Protein AF-A0A1W9NAW6-F1 (afdb_monomer)

Secondary structure (DSSP, 8-state):
-HHHHHHHHHHHHHS-SSSHHHHHHHHHHHHHHHHHTTS--SSSTTHHHHHHHHHHHHHHHHHHHHHHHHHHHHHHHHHHHHHHHHHHHHHHHHHHHHHHHHHHHHHHHHHHHHHHHHHHHHHHHHHHHHHHHHHHHHHHHTT--HHHHHHHH---HHHHHH-

Structure (mmCIF, N/CA/C/O backbone):
data_AF-A0A1W9NAW6-F1
#
_entry.id   AF-A0A1W9NAW6-F1
#
loop_
_atom_site.group_PDB
_atom_site.id
_atom_site.type_symbol
_atom_site.label_atom_id
_atom_site.label_alt_id
_atom_site.label_comp_id
_atom_site.label_asym_id
_atom_site.label_entity_id
_atom_site.label_seq_id
_atom_site.pdbx_PDB_ins_code
_atom_site.Cartn_x
_atom_site.Cartn_y
_atom_site.Cartn_z
_atom_site.occupancy
_atom_site.B_iso_or_equiv
_atom_site.auth_seq_id
_atom_site.auth_comp_id
_atom_site.auth_asym_id
_atom_site.auth_atom_id
_atom_site.pdbx_PDB_model_num
ATOM 1 N N . ALA A 1 1 ? 17.976 -8.111 -57.677 1.00 45.31 1 ALA A N 1
ATOM 2 C CA . ALA A 1 1 ? 17.628 -8.051 -56.239 1.00 45.31 1 ALA A CA 1
ATOM 3 C C . ALA A 1 1 ? 18.002 -9.331 -55.473 1.00 45.31 1 ALA A C 1
ATOM 5 O O . ALA A 1 1 ? 18.842 -9.248 -54.587 1.00 45.31 1 ALA A O 1
ATOM 6 N N . LEU A 1 2 ? 17.465 -10.515 -55.823 1.00 37.34 2 LEU A N 1
ATOM 7 C CA . LEU A 1 2 ? 17.713 -11.770 -55.079 1.00 37.34 2 LEU A CA 1
ATOM 8 C C . LEU A 1 2 ? 19.193 -12.215 -55.058 1.00 37.34 2 LEU A C 1
ATOM 10 O O . LEU A 1 2 ? 19.691 -12.628 -54.019 1.00 37.34 2 LEU A O 1
ATOM 14 N N . LYS A 1 3 ? 19.917 -12.053 -56.178 1.00 49.72 3 LYS A N 1
ATOM 15 C CA . LYS A 1 3 ? 21.336 -12.447 -56.302 1.00 49.72 3 LYS A CA 1
ATOM 16 C C . LYS A 1 3 ? 22.276 -11.641 -55.395 1.00 49.72 3 LYS A C 1
ATOM 18 O O . LYS A 1 3 ? 23.148 -12.221 -54.763 1.00 49.72 3 LYS A O 1
ATOM 23 N N . LEU A 1 4 ? 22.061 -10.329 -55.281 1.00 44.28 4 LEU A N 1
ATOM 24 C CA . LEU A 1 4 ? 22.868 -9.449 -54.424 1.00 44.28 4 LEU A CA 1
ATOM 25 C C . LEU A 1 4 ? 22.685 -9.782 -52.944 1.00 44.28 4 LEU A C 1
ATOM 27 O O . LEU A 1 4 ? 23.663 -9.842 -52.210 1.00 44.28 4 LEU A O 1
ATOM 31 N N . ARG A 1 5 ? 21.451 -10.083 -52.523 1.00 41.38 5 ARG A N 1
ATOM 32 C CA . ARG A 1 5 ? 21.152 -10.479 -51.143 1.00 41.38 5 ARG A CA 1
ATOM 33 C C . ARG A 1 5 ? 21.860 -11.783 -50.766 1.00 41.38 5 ARG A C 1
ATOM 35 O O . ARG A 1 5 ? 22.479 -11.839 -49.714 1.00 41.38 5 ARG A O 1
ATOM 42 N N . THR A 1 6 ? 21.836 -12.790 -51.642 1.00 47.59 6 THR A N 1
ATOM 43 C CA . THR A 1 6 ? 22.535 -14.069 -51.427 1.00 47.59 6 THR A CA 1
ATOM 44 C C . THR A 1 6 ? 24.052 -13.898 -51.362 1.00 47.59 6 THR A C 1
ATOM 46 O O . THR A 1 6 ? 24.693 -14.481 -50.492 1.00 47.59 6 THR A O 1
ATOM 49 N N . ILE A 1 7 ? 24.624 -13.060 -52.231 1.00 54.47 7 ILE A N 1
ATOM 50 C CA . ILE A 1 7 ? 26.058 -12.741 -52.211 1.00 54.47 7 ILE A CA 1
ATOM 51 C C . ILE A 1 7 ? 26.425 -12.051 -50.890 1.00 54.47 7 ILE A C 1
ATOM 53 O O . ILE A 1 7 ? 27.342 -12.492 -50.204 1.00 54.47 7 ILE A O 1
ATOM 57 N N . PHE A 1 8 ? 25.651 -11.048 -50.470 1.00 52.00 8 PHE A N 1
ATOM 58 C CA . PHE A 1 8 ? 25.895 -10.318 -49.225 1.00 52.00 8 PHE A CA 1
ATOM 59 C C . PHE A 1 8 ? 25.786 -11.220 -47.985 1.00 52.00 8 PHE A C 1
ATOM 61 O O . PHE A 1 8 ? 26.614 -11.143 -47.081 1.00 52.00 8 PHE A O 1
ATOM 68 N N . THR A 1 9 ? 24.800 -12.123 -47.954 1.00 51.97 9 THR A N 1
ATOM 69 C CA . THR A 1 9 ? 24.624 -13.094 -46.861 1.00 51.97 9 THR A CA 1
ATOM 70 C C . THR A 1 9 ? 25.759 -14.119 -46.809 1.00 51.97 9 THR A C 1
ATOM 72 O O . THR A 1 9 ? 26.250 -14.425 -45.725 1.00 51.97 9 THR A O 1
ATOM 75 N N . ASN A 1 10 ? 26.231 -14.611 -47.958 1.00 59.41 10 ASN A N 1
ATOM 76 C CA . ASN A 1 10 ? 27.355 -15.549 -48.009 1.00 59.41 10 ASN A CA 1
ATOM 77 C C . ASN A 1 10 ? 28.671 -14.893 -47.572 1.00 59.41 10 ASN A C 1
ATOM 79 O O . ASN A 1 10 ? 29.456 -15.513 -46.859 1.00 59.41 10 ASN A O 1
ATOM 83 N N . ILE A 1 11 ? 28.879 -13.625 -47.931 1.00 57.53 11 ILE A N 1
ATOM 84 C CA . ILE A 1 11 ? 30.057 -12.853 -47.528 1.00 57.53 11 ILE A CA 1
ATOM 85 C C . ILE A 1 11 ? 30.044 -12.584 -46.016 1.00 57.53 11 ILE A C 1
ATOM 87 O O . ILE A 1 11 ? 31.038 -12.827 -45.335 1.00 57.53 11 ILE A O 1
ATOM 91 N N . LEU A 1 12 ? 28.905 -12.165 -45.459 1.00 53.75 12 LEU A N 1
ATOM 92 C CA . LEU A 1 12 ? 28.765 -11.953 -44.014 1.00 53.75 12 LEU A CA 1
ATOM 93 C C . LEU A 1 12 ? 28.951 -13.246 -43.201 1.00 53.75 12 LEU A C 1
ATOM 95 O O . LEU A 1 12 ? 29.493 -13.192 -42.098 1.00 53.75 12 LEU A O 1
ATOM 99 N N . ASN A 1 13 ? 28.547 -14.399 -43.747 1.00 58.25 13 ASN A N 1
ATOM 100 C CA . ASN A 1 13 ? 28.748 -15.707 -43.115 1.00 58.25 13 ASN A CA 1
ATOM 101 C C . ASN A 1 13 ? 30.194 -16.220 -43.221 1.00 58.25 13 ASN A C 1
ATOM 103 O O . ASN A 1 13 ? 30.667 -16.879 -42.299 1.00 58.25 13 ASN A O 1
ATOM 107 N N . TYR A 1 14 ? 30.905 -15.919 -44.312 1.00 56.59 14 TYR A N 1
ATOM 108 C CA . TYR A 1 14 ? 32.306 -16.317 -44.493 1.00 56.59 14 TYR A CA 1
ATOM 109 C C . TYR A 1 14 ? 33.258 -15.535 -43.567 1.00 56.59 14 TYR A C 1
ATOM 111 O O . TYR A 1 14 ? 34.253 -16.076 -43.085 1.00 56.59 14 TYR A O 1
ATOM 119 N N . PHE A 1 15 ? 32.935 -14.276 -43.249 1.00 56.72 15 PHE A N 1
ATOM 120 C CA . PHE A 1 15 ? 33.767 -13.405 -42.416 1.00 56.72 15 PHE A CA 1
ATOM 121 C C . PHE A 1 15 ? 33.173 -13.217 -41.008 1.00 56.72 15 PHE A C 1
ATOM 123 O O . PHE A 1 15 ? 32.647 -12.161 -40.659 1.00 56.72 15 PHE A O 1
ATOM 130 N N . GLY A 1 16 ? 33.274 -14.253 -40.169 1.00 52.16 16 GLY A N 1
ATOM 131 C CA . GLY A 1 16 ? 32.869 -14.216 -38.757 1.00 52.16 16 GLY A CA 1
ATOM 132 C C . GLY A 1 16 ? 33.473 -13.032 -37.974 1.00 52.16 16 GLY A C 1
ATOM 133 O O . GLY A 1 16 ? 34.661 -12.725 -38.069 1.00 52.16 16 GLY A O 1
ATOM 134 N N . LYS A 1 17 ? 32.626 -12.334 -37.207 1.00 54.38 17 LYS A N 1
ATOM 135 C CA . LYS A 1 17 ? 32.864 -11.010 -36.599 1.00 54.38 17 LYS A CA 1
ATOM 136 C C . LYS A 1 17 ? 34.104 -10.894 -35.689 1.00 54.38 17 LYS A C 1
ATOM 138 O O . LYS A 1 17 ? 34.068 -11.235 -34.514 1.00 54.38 17 LYS A O 1
ATOM 143 N N . LYS A 1 18 ? 35.146 -10.266 -36.226 1.00 50.34 18 LYS A N 1
ATOM 144 C CA . LYS A 1 18 ? 35.901 -9.073 -35.764 1.00 50.34 18 LYS A CA 1
ATOM 145 C C . LYS A 1 18 ? 36.928 -8.864 -36.889 1.00 50.34 18 LYS A C 1
ATOM 147 O O . LYS A 1 18 ? 37.603 -9.816 -37.273 1.00 50.34 18 LYS A O 1
ATOM 152 N N . ASN A 1 19 ? 36.950 -7.698 -37.529 1.00 55.81 19 ASN A N 1
ATOM 153 C CA . ASN A 1 19 ? 37.678 -7.428 -38.790 1.00 55.81 19 ASN A CA 1
ATOM 154 C C . ASN A 1 19 ? 36.988 -7.979 -40.059 1.00 55.81 19 ASN A C 1
ATOM 156 O O . ASN A 1 19 ? 37.642 -8.248 -41.065 1.00 55.81 19 ASN A O 1
ATOM 160 N N . ALA A 1 20 ? 35.672 -8.213 -40.017 1.00 56.09 20 ALA A N 1
ATOM 161 C CA . ALA A 1 20 ? 34.896 -8.591 -41.205 1.00 56.09 20 ALA A CA 1
ATOM 162 C C . ALA A 1 20 ? 34.734 -7.408 -42.175 1.00 56.09 20 ALA A C 1
ATOM 164 O O . ALA A 1 20 ? 34.798 -7.587 -43.385 1.00 56.09 20 ALA A O 1
ATOM 165 N N . PHE A 1 21 ? 34.594 -6.198 -41.628 1.00 56.06 21 PHE A N 1
ATOM 166 C CA . PHE A 1 21 ? 34.437 -4.965 -42.394 1.00 56.06 21 PHE A CA 1
ATOM 167 C C . PHE A 1 21 ? 35.714 -4.594 -43.158 1.00 56.06 21 PHE A C 1
ATOM 169 O O . PHE A 1 21 ? 35.653 -4.403 -44.364 1.00 56.06 21 PHE A O 1
ATOM 176 N N . ASP A 1 22 ? 36.880 -4.624 -42.505 1.00 56.50 22 ASP A N 1
ATOM 177 C CA . ASP A 1 22 ? 38.164 -4.304 -43.155 1.00 56.50 22 ASP A CA 1
ATOM 178 C C . ASP A 1 22 ? 38.509 -5.289 -44.283 1.00 56.50 22 ASP A C 1
ATOM 180 O O . ASP A 1 22 ? 39.073 -4.919 -45.312 1.00 56.50 22 ASP A O 1
ATOM 184 N N . ARG A 1 23 ? 38.130 -6.564 -44.112 1.00 58.56 23 ARG A N 1
ATOM 185 C CA . ARG A 1 23 ? 38.325 -7.613 -45.124 1.00 58.56 23 ARG A CA 1
ATOM 186 C C . ARG A 1 23 ? 37.340 -7.497 -46.282 1.00 58.56 23 ARG A C 1
ATOM 188 O O . ARG A 1 23 ? 37.739 -7.713 -47.423 1.00 58.56 23 ARG A O 1
ATOM 195 N N . LEU A 1 24 ? 36.095 -7.109 -46.001 1.00 64.25 24 LEU A N 1
ATOM 196 C CA . LEU A 1 24 ? 35.116 -6.758 -47.027 1.00 64.25 24 LEU A CA 1
ATOM 197 C C . LEU A 1 24 ? 35.601 -5.559 -47.852 1.00 64.25 24 LEU A C 1
ATOM 199 O O . LEU A 1 24 ? 35.545 -5.611 -49.075 1.00 64.25 24 LEU A O 1
ATOM 203 N N . LEU A 1 25 ? 36.126 -4.523 -47.190 1.00 60.62 25 LEU A N 1
ATOM 204 C CA . LEU A 1 25 ? 36.650 -3.318 -47.835 1.00 60.62 25 LEU A CA 1
ATOM 205 C C . LEU A 1 25 ? 37.791 -3.649 -48.800 1.00 60.62 25 LEU A C 1
ATOM 207 O O . LEU A 1 25 ? 37.780 -3.212 -49.946 1.00 60.62 25 LEU A O 1
ATOM 211 N N . LYS A 1 26 ? 38.750 -4.467 -48.346 1.00 61.09 26 LYS A N 1
ATOM 212 C CA . LYS A 1 26 ? 39.893 -4.882 -49.165 1.00 61.09 26 LYS A CA 1
ATOM 213 C C . LYS A 1 26 ? 39.458 -5.685 -50.394 1.00 61.09 26 LYS A C 1
ATOM 215 O O . LYS A 1 26 ? 39.981 -5.471 -51.480 1.00 61.09 26 LYS A O 1
ATOM 220 N N . TYR A 1 27 ? 38.478 -6.571 -50.229 1.00 62.72 27 TYR A N 1
ATOM 221 C CA . TYR A 1 27 ? 37.967 -7.401 -51.318 1.00 62.72 27 TYR A CA 1
ATOM 222 C C . TYR A 1 27 ? 37.136 -6.607 -52.338 1.00 62.72 27 TYR A C 1
ATOM 224 O O . TYR A 1 27 ? 37.238 -6.856 -53.535 1.00 62.72 27 TYR A O 1
ATOM 232 N N . LEU A 1 28 ? 36.342 -5.629 -51.884 1.00 60.81 28 LEU A N 1
ATOM 233 C CA . LEU A 1 28 ? 35.610 -4.727 -52.778 1.00 60.81 28 LEU A CA 1
ATOM 234 C C . LEU A 1 28 ? 36.572 -3.851 -53.591 1.00 60.81 28 LEU A C 1
ATOM 236 O O . LEU A 1 28 ? 36.420 -3.784 -54.806 1.00 60.81 28 LEU A O 1
ATOM 240 N N . HIS A 1 29 ? 37.614 -3.303 -52.956 1.00 59.44 29 HIS A N 1
ATOM 241 C CA . HIS A 1 29 ? 38.688 -2.582 -53.652 1.00 59.44 29 HIS A CA 1
ATOM 242 C C . HIS A 1 29 ? 39.389 -3.444 -54.714 1.00 59.44 29 HIS A C 1
ATOM 244 O O . HIS A 1 29 ? 39.648 -2.976 -55.819 1.00 59.44 29 HIS A O 1
ATOM 250 N N . GLU A 1 30 ? 39.698 -4.707 -54.400 1.00 58.72 30 GLU A N 1
ATOM 251 C CA . GLU A 1 30 ? 40.330 -5.633 -55.352 1.00 58.72 30 GLU A CA 1
ATOM 252 C C . GLU A 1 30 ? 39.404 -5.990 -56.526 1.00 58.72 30 GLU A C 1
ATOM 254 O O . GLU A 1 30 ? 39.874 -6.139 -57.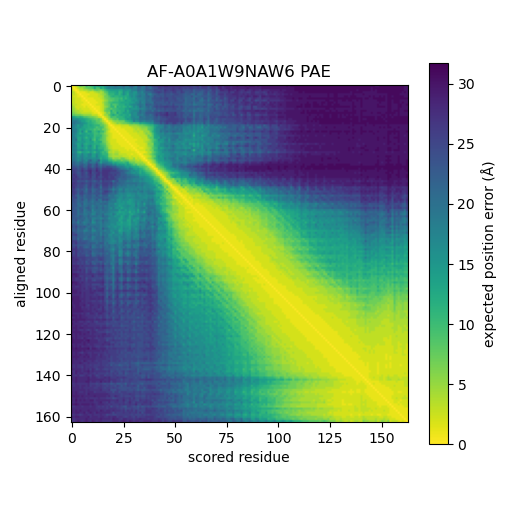654 1.00 58.72 30 GLU A O 1
ATOM 259 N N . LEU A 1 31 ? 38.095 -6.116 -56.294 1.00 59.62 31 LEU A N 1
ATOM 260 C CA . LEU A 1 31 ? 37.119 -6.367 -57.357 1.00 59.62 31 LEU A CA 1
ATOM 261 C C . LEU A 1 31 ? 36.981 -5.172 -58.302 1.00 59.62 31 LEU A C 1
ATOM 263 O O . LEU A 1 31 ? 36.979 -5.368 -59.513 1.00 59.62 31 LEU A O 1
ATOM 267 N N . GLU A 1 32 ? 36.905 -3.959 -57.761 1.00 57.31 32 GLU A N 1
ATOM 268 C CA . GLU A 1 32 ? 36.758 -2.723 -58.538 1.00 57.31 32 GLU A CA 1
ATOM 269 C C . GLU A 1 32 ? 38.018 -2.439 -59.374 1.00 57.31 32 GLU A C 1
ATOM 271 O O . GLU A 1 32 ? 37.929 -2.209 -60.580 1.00 57.31 32 GLU A O 1
ATOM 276 N N . TYR A 1 33 ? 39.202 -2.616 -58.774 1.00 55.09 33 TYR A N 1
ATOM 277 C CA . TYR A 1 33 ? 40.494 -2.502 -59.458 1.00 55.09 33 TYR A CA 1
ATOM 278 C C . TYR A 1 33 ? 40.638 -3.485 -60.631 1.00 55.09 33 TYR A C 1
ATOM 280 O O . TYR A 1 33 ? 41.133 -3.123 -61.700 1.00 55.09 33 TYR A O 1
ATOM 288 N N . ASN A 1 34 ? 40.207 -4.737 -60.451 1.00 50.66 34 ASN A N 1
ATOM 289 C CA . ASN A 1 34 ? 40.311 -5.753 -61.499 1.00 50.66 34 ASN A CA 1
ATOM 290 C C . ASN A 1 34 ? 39.284 -5.550 -62.621 1.00 50.66 34 ASN A C 1
ATOM 292 O O . ASN A 1 34 ? 39.594 -5.849 -63.770 1.00 50.66 34 ASN A O 1
ATOM 296 N N . PHE A 1 35 ? 38.101 -5.012 -62.314 1.00 49.84 35 PHE A N 1
ATOM 297 C CA . PHE A 1 35 ? 37.063 -4.731 -63.310 1.00 49.84 35 PHE A CA 1
ATOM 298 C C . PHE A 1 35 ? 37.448 -3.568 -64.240 1.00 49.84 35 PHE A C 1
ATOM 300 O O . PHE A 1 35 ? 37.098 -3.576 -65.414 1.00 49.84 35 PHE A O 1
ATOM 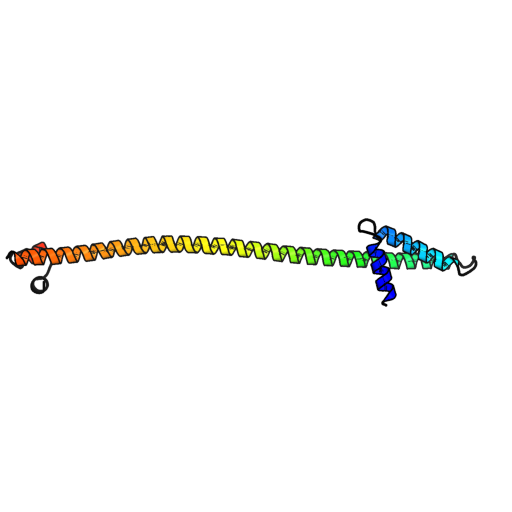307 N N . MET A 1 36 ? 38.207 -2.587 -63.738 1.00 47.34 36 MET A N 1
ATOM 308 C CA . MET A 1 36 ? 38.626 -1.406 -64.508 1.00 47.34 36 MET A CA 1
ATOM 309 C C . MET A 1 36 ? 39.878 -1.619 -65.366 1.00 47.34 36 MET A C 1
ATOM 311 O O . MET A 1 36 ? 40.136 -0.855 -66.290 1.00 47.34 36 MET A O 1
ATOM 315 N N . LYS A 1 37 ? 40.663 -2.667 -65.098 1.00 51.81 37 LYS A N 1
ATOM 316 C CA . LYS A 1 37 ? 41.895 -2.956 -65.847 1.00 51.81 37 LYS A CA 1
ATOM 317 C C . LYS A 1 37 ? 41.643 -3.608 -67.213 1.00 51.81 37 LYS A C 1
ATOM 319 O O . LYS A 1 37 ? 42.562 -3.673 -68.027 1.00 51.81 37 LYS A O 1
ATOM 324 N N . GLU A 1 38 ? 40.429 -4.104 -67.455 1.00 53.38 38 GLU A N 1
ATOM 325 C CA . GLU A 1 38 ? 40.049 -4.723 -68.730 1.00 53.38 38 GLU A CA 1
ATOM 326 C C . GLU A 1 38 ? 39.680 -3.699 -69.818 1.00 53.38 38 GLU A C 1
ATOM 328 O O . GLU A 1 38 ? 39.707 -4.064 -70.992 1.00 53.38 38 GLU A O 1
ATOM 333 N N . ASP A 1 39 ? 39.450 -2.422 -69.478 1.00 51.47 39 ASP A N 1
ATOM 334 C CA . ASP A 1 39 ? 39.078 -1.381 -70.445 1.00 51.47 39 ASP A CA 1
ATOM 335 C C . ASP A 1 39 ? 40.020 -0.156 -70.413 1.00 51.47 39 ASP A C 1
ATOM 337 O O . ASP A 1 39 ? 40.012 0.671 -69.506 1.00 51.47 39 ASP A O 1
ATOM 341 N N . SER A 1 40 ? 40.751 0.008 -71.520 1.00 46.28 40 SER A N 1
ATOM 342 C CA . SER A 1 40 ? 41.322 1.256 -72.059 1.00 46.28 40 SER A CA 1
ATOM 343 C C . SER A 1 40 ? 42.755 1.692 -71.691 1.00 46.28 40 SER A C 1
ATOM 345 O O . SER A 1 40 ? 43.239 1.663 -70.563 1.00 46.28 40 SER A O 1
ATOM 347 N N . ALA A 1 41 ? 43.449 2.093 -72.759 1.00 50.75 41 ALA A N 1
ATOM 348 C CA . ALA A 1 41 ? 44.847 2.470 -72.841 1.00 50.75 41 ALA A CA 1
ATOM 349 C C . ALA A 1 41 ? 45.121 3.854 -72.230 1.00 50.75 41 ALA A C 1
ATOM 351 O O . ALA A 1 41 ? 44.394 4.818 -72.461 1.00 50.75 41 ALA A O 1
ATOM 352 N N . GLY A 1 42 ? 46.221 3.947 -71.483 1.00 54.34 42 GLY A N 1
ATOM 353 C CA . GLY A 1 42 ? 46.633 5.151 -70.775 1.00 54.34 42 GLY A CA 1
ATOM 354 C C . GLY A 1 42 ? 47.107 6.281 -71.685 1.00 54.34 42 GLY A C 1
ATOM 355 O O . GLY A 1 42 ? 48.056 6.106 -72.440 1.00 54.34 42 GLY A O 1
ATOM 356 N N . TYR A 1 43 ? 46.469 7.446 -71.553 1.00 46.12 43 TYR A N 1
ATOM 357 C CA . TYR A 1 43 ? 47.143 8.737 -71.326 1.00 46.12 43 TYR A CA 1
ATOM 358 C C . TYR A 1 43 ? 46.148 9.874 -70.994 1.00 46.12 43 TYR A C 1
ATOM 360 O O . TYR A 1 43 ? 46.556 10.882 -70.432 1.00 46.12 43 TYR A O 1
ATOM 368 N N . GLU A 1 44 ? 44.838 9.708 -71.236 1.00 41.53 44 GLU A N 1
ATOM 369 C CA . GLU A 1 44 ? 43.783 10.563 -70.634 1.00 41.53 44 GLU A CA 1
ATOM 370 C C . GLU A 1 44 ? 43.404 10.126 -69.202 1.00 41.53 44 GLU A C 1
ATOM 372 O O . GLU A 1 44 ? 42.699 10.827 -68.483 1.00 41.53 44 GLU A O 1
ATOM 377 N N . SER A 1 45 ? 43.939 8.987 -68.760 1.00 45.69 45 SER A N 1
ATOM 378 C CA . SER A 1 45 ? 43.547 8.212 -67.580 1.00 45.69 45 SER A CA 1
ATOM 379 C C . SER A 1 45 ? 44.046 8.740 -66.228 1.00 45.69 45 SER A C 1
ATOM 381 O O . SER A 1 45 ? 43.937 8.024 -65.243 1.00 45.69 45 SER A O 1
ATOM 383 N N . PHE A 1 46 ? 44.647 9.933 -66.162 1.00 38.47 46 PHE A N 1
ATOM 384 C CA . PHE A 1 46 ? 45.221 10.469 -64.914 1.00 38.47 46 PHE A CA 1
ATOM 385 C C . PHE A 1 46 ? 44.304 11.490 -64.216 1.00 38.47 46 PHE A C 1
ATOM 387 O O . PHE A 1 46 ? 44.233 11.516 -62.994 1.00 38.47 46 PHE A O 1
ATOM 394 N N . GLN A 1 47 ? 43.561 12.314 -64.969 1.00 38.38 47 GLN A N 1
ATOM 395 C CA . GLN A 1 47 ? 42.614 13.281 -64.380 1.00 38.38 47 GLN A CA 1
ATOM 396 C C . GLN A 1 47 ? 41.225 12.687 -64.115 1.00 38.38 47 GLN A C 1
ATOM 398 O O . GLN A 1 47 ? 40.513 13.150 -63.223 1.00 38.38 47 GLN A O 1
ATOM 403 N N . THR A 1 48 ? 40.819 11.681 -64.890 1.00 44.09 48 THR A N 1
ATOM 404 C CA . THR A 1 48 ? 39.605 10.893 -64.641 1.00 44.09 48 THR A CA 1
ATOM 405 C C . THR A 1 48 ? 39.783 9.969 -63.438 1.00 44.09 48 THR A C 1
ATOM 407 O O . THR A 1 48 ? 38.870 9.902 -62.623 1.00 44.09 48 THR A O 1
ATOM 410 N N . SER A 1 49 ? 40.973 9.384 -63.232 1.00 51.03 49 SER A N 1
ATOM 411 C CA . SER A 1 49 ? 41.232 8.505 -62.082 1.00 51.03 49 SER A CA 1
ATOM 412 C C . SER A 1 49 ? 41.205 9.235 -60.736 1.00 51.03 49 SER A C 1
ATOM 414 O O . SER A 1 49 ? 40.664 8.696 -59.782 1.00 51.03 49 SER A O 1
ATOM 416 N N . GLU A 1 50 ? 41.727 10.467 -60.636 1.00 54.19 50 GLU A N 1
ATOM 417 C CA . GLU A 1 50 ? 41.669 11.243 -59.379 1.00 54.19 50 GLU A CA 1
ATOM 418 C C . GLU A 1 50 ? 40.226 11.567 -58.968 1.00 54.19 50 GLU A C 1
ATOM 420 O O . GLU A 1 50 ? 39.855 11.418 -57.805 1.00 54.19 50 GLU A O 1
ATOM 425 N N . LYS A 1 51 ? 39.381 11.967 -59.927 1.00 55.19 51 LYS A N 1
ATOM 426 C CA . LYS A 1 51 ? 37.967 12.272 -59.657 1.00 55.19 51 LYS A CA 1
ATOM 427 C C . LYS A 1 51 ? 37.155 11.016 -59.340 1.00 55.19 51 LYS A C 1
ATOM 429 O O . LYS A 1 51 ? 36.234 11.077 -58.528 1.00 55.19 51 LYS A O 1
ATOM 434 N N . GLU A 1 52 ? 37.473 9.893 -59.976 1.00 53.59 52 GLU A N 1
ATOM 435 C CA . GLU A 1 52 ? 36.847 8.595 -59.702 1.00 53.59 52 GLU A CA 1
ATOM 436 C C . GLU A 1 52 ? 37.264 8.039 -58.329 1.00 53.59 52 GLU A C 1
ATOM 438 O O . GLU A 1 52 ? 36.409 7.544 -57.589 1.00 53.59 52 GLU A O 1
ATOM 443 N N . ASP A 1 53 ? 38.527 8.218 -57.929 1.00 58.81 53 ASP A N 1
ATOM 444 C CA . ASP A 1 53 ? 39.019 7.881 -56.588 1.00 58.81 53 ASP A CA 1
ATOM 445 C C . ASP A 1 53 ? 38.359 8.752 -55.506 1.00 58.81 53 ASP A C 1
ATOM 44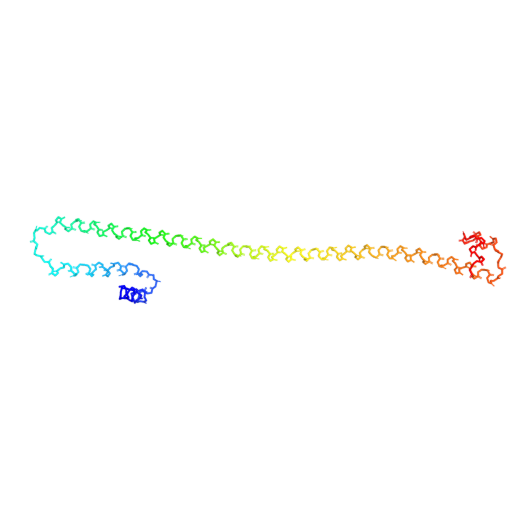7 O O . ASP A 1 53 ? 37.911 8.233 -54.480 1.00 58.81 53 ASP A O 1
ATOM 451 N N . GLU A 1 54 ? 38.220 10.063 -55.731 1.00 60.66 54 GLU A N 1
ATOM 452 C CA . GLU A 1 54 ? 37.521 10.968 -54.805 1.00 60.66 54 GLU A CA 1
ATOM 453 C C . GLU A 1 54 ? 36.038 10.602 -54.645 1.00 60.66 54 GLU A C 1
ATOM 455 O O . GLU A 1 54 ? 35.520 10.561 -53.524 1.00 60.66 54 GLU A O 1
ATOM 460 N N . MET A 1 55 ? 35.349 10.285 -55.746 1.00 55.59 55 MET A N 1
ATOM 461 C CA . MET A 1 55 ? 33.947 9.856 -55.719 1.00 55.59 55 MET A CA 1
ATOM 462 C C . MET A 1 55 ? 33.764 8.515 -54.998 1.00 55.59 55 MET A C 1
ATOM 464 O O . MET A 1 55 ? 32.801 8.346 -54.243 1.00 55.59 55 MET A O 1
ATOM 468 N N . SER A 1 56 ? 34.706 7.587 -55.168 1.00 63.78 56 SER A N 1
ATOM 469 C CA . SER A 1 56 ? 34.715 6.295 -54.473 1.00 63.78 56 SER A CA 1
ATOM 470 C C . SER A 1 56 ? 34.954 6.472 -52.972 1.00 63.78 56 SER A C 1
ATOM 472 O O . SER A 1 56 ? 34.231 5.904 -52.148 1.00 63.78 56 SER A O 1
ATOM 474 N N . GLN A 1 57 ? 35.893 7.342 -52.587 1.00 63.78 57 GLN A N 1
ATOM 475 C CA . GLN A 1 57 ? 36.118 7.689 -51.182 1.00 63.78 57 GLN A CA 1
ATOM 476 C C . GLN A 1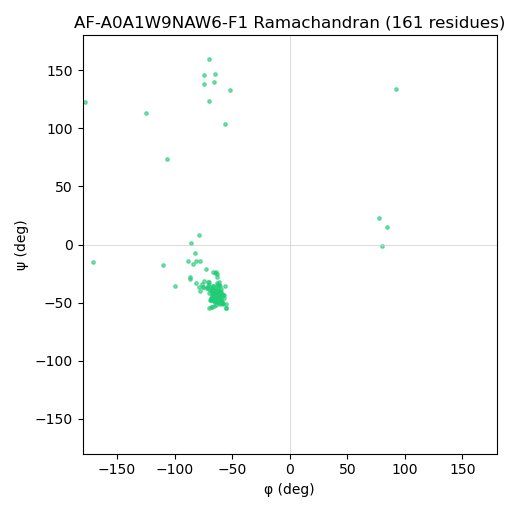 57 ? 34.907 8.381 -50.549 1.00 63.78 57 GLN A C 1
ATOM 478 O O . GLN A 1 57 ? 34.563 8.084 -49.401 1.00 63.78 57 GLN A O 1
ATOM 483 N N . LEU A 1 58 ? 34.224 9.262 -51.285 1.00 67.44 58 LEU A N 1
ATOM 484 C CA . LEU A 1 58 ? 33.016 9.932 -50.807 1.00 67.44 58 LEU A CA 1
ATOM 485 C C . LEU A 1 58 ? 31.880 8.930 -50.559 1.00 67.44 58 LEU A C 1
ATOM 487 O O . LEU A 1 58 ? 31.210 9.003 -49.527 1.00 67.44 58 LEU A O 1
ATOM 491 N N . PHE A 1 59 ? 31.700 7.962 -51.460 1.00 72.44 59 PHE A N 1
ATOM 492 C CA . PHE A 1 59 ? 30.707 6.900 -51.307 1.00 72.44 59 PHE A CA 1
ATOM 493 C C . PHE A 1 59 ? 31.007 5.993 -50.103 1.00 72.44 59 PHE A C 1
ATOM 495 O O . PHE A 1 59 ? 30.116 5.708 -49.300 1.00 72.44 59 PHE A O 1
ATOM 502 N N . ILE A 1 60 ? 32.271 5.600 -49.916 1.00 67.38 60 ILE A N 1
ATOM 503 C CA . ILE A 1 60 ? 32.707 4.808 -48.754 1.00 67.38 60 ILE A CA 1
ATOM 504 C C . ILE A 1 60 ? 32.494 5.593 -47.453 1.00 67.38 60 ILE A C 1
ATOM 506 O O . ILE A 1 60 ? 31.991 5.041 -46.472 1.00 67.38 60 ILE A O 1
ATOM 510 N N . SER A 1 61 ? 32.831 6.884 -47.443 1.00 72.75 61 SER A N 1
ATOM 511 C CA . SER A 1 61 ? 32.631 7.763 -46.289 1.00 72.75 61 SER A CA 1
ATOM 512 C C . SER A 1 61 ? 31.150 7.872 -45.911 1.00 72.75 61 SER A C 1
ATOM 514 O O . SER A 1 61 ? 30.799 7.661 -44.748 1.00 72.75 61 SER A O 1
ATOM 516 N N . ASP A 1 62 ? 30.260 8.099 -46.883 1.00 76.94 62 ASP A N 1
ATOM 517 C CA . ASP A 1 62 ? 28.808 8.147 -46.661 1.00 76.94 62 ASP A CA 1
ATOM 518 C C . ASP A 1 62 ? 28.266 6.816 -46.116 1.00 76.94 62 ASP A C 1
ATOM 520 O O . ASP A 1 62 ? 27.500 6.796 -45.146 1.00 76.94 62 ASP A O 1
ATOM 524 N N . MET A 1 63 ? 28.720 5.687 -46.668 1.00 76.00 63 MET A N 1
ATOM 525 C CA . MET A 1 63 ? 28.351 4.367 -46.163 1.00 76.00 63 MET A CA 1
ATOM 526 C C . MET A 1 63 ? 28.802 4.150 -44.716 1.00 76.00 63 MET A C 1
ATOM 528 O O . MET A 1 63 ? 28.014 3.654 -43.905 1.00 76.00 63 MET A O 1
ATOM 532 N N . ILE A 1 64 ? 30.031 4.534 -44.359 1.00 77.12 64 ILE A N 1
ATOM 533 C CA . ILE A 1 64 ? 30.538 4.434 -42.982 1.00 77.12 64 ILE A CA 1
ATOM 534 C C . ILE A 1 64 ? 29.693 5.299 -42.047 1.00 77.12 64 ILE A C 1
ATOM 536 O O . ILE A 1 64 ? 29.232 4.804 -41.018 1.00 77.12 64 ILE A O 1
ATOM 540 N N . GLN A 1 65 ? 29.430 6.554 -42.415 1.00 74.94 65 GLN A N 1
ATOM 541 C CA . GLN A 1 65 ? 28.629 7.466 -41.597 1.00 74.94 65 GLN A CA 1
ATOM 542 C C . GLN A 1 65 ? 27.217 6.922 -41.361 1.00 74.94 65 GLN A C 1
ATOM 544 O O . GLN A 1 65 ? 26.767 6.871 -40.215 1.00 74.94 65 GLN A O 1
ATOM 549 N N . LYS A 1 66 ? 26.542 6.432 -42.408 1.00 77.38 66 LYS A N 1
ATOM 550 C CA . LYS A 1 66 ? 25.209 5.818 -42.291 1.00 77.38 66 LYS A CA 1
ATOM 551 C C . LYS A 1 66 ? 25.223 4.576 -41.408 1.00 77.38 66 LYS A C 1
ATOM 553 O O . LYS A 1 66 ? 24.378 4.449 -40.527 1.00 77.38 66 LYS A O 1
ATOM 558 N N . SER A 1 67 ? 26.209 3.701 -41.590 1.00 72.62 67 SER A N 1
ATOM 559 C CA . SER A 1 67 ? 26.351 2.474 -40.797 1.00 72.62 67 SER A CA 1
ATOM 560 C C . SER A 1 67 ? 26.588 2.781 -39.316 1.00 72.62 67 SER A C 1
ATOM 562 O O . SER A 1 67 ? 26.006 2.148 -38.437 1.00 72.62 67 SER A O 1
ATOM 564 N N . MET A 1 68 ? 27.432 3.775 -39.027 1.00 80.56 68 MET A N 1
ATOM 565 C CA . MET A 1 68 ? 27.715 4.222 -37.663 1.00 80.56 68 MET A CA 1
ATOM 566 C C . MET A 1 68 ? 26.502 4.896 -37.023 1.00 80.56 68 MET A C 1
ATOM 568 O O . MET A 1 68 ? 26.236 4.665 -35.843 1.00 80.56 68 MET A O 1
ATOM 572 N N . ALA A 1 69 ? 25.765 5.708 -37.785 1.00 83.19 69 ALA A N 1
ATOM 573 C CA . ALA A 1 69 ? 24.537 6.343 -37.323 1.00 83.19 69 ALA A CA 1
ATOM 574 C C . ALA A 1 69 ? 23.475 5.293 -36.966 1.00 83.19 69 ALA A C 1
ATOM 576 O O . ALA A 1 69 ? 22.966 5.312 -35.848 1.00 83.19 69 ALA A O 1
ATOM 577 N N . GLN A 1 70 ? 23.235 4.324 -37.854 1.00 82.12 70 GLN A N 1
ATOM 578 C CA . GLN A 1 70 ? 22.301 3.220 -37.617 1.00 82.12 70 GLN A CA 1
ATOM 579 C C . GLN A 1 70 ? 22.715 2.369 -36.416 1.00 82.12 70 GLN A C 1
ATOM 581 O O . GLN A 1 70 ? 21.912 2.139 -35.518 1.00 82.12 70 GLN A O 1
ATOM 586 N N . GLY A 1 71 ? 23.986 1.963 -36.335 1.00 88.62 71 GLY A N 1
ATOM 587 C CA . GLY A 1 71 ? 24.475 1.176 -35.201 1.00 88.62 71 GLY A CA 1
ATOM 588 C C . GLY A 1 71 ? 24.365 1.919 -33.865 1.00 88.62 71 GLY A C 1
ATOM 589 O O . GLY A 1 71 ? 24.076 1.307 -32.836 1.00 88.62 71 GLY A O 1
ATOM 590 N N . ARG A 1 72 ? 24.559 3.245 -33.866 1.00 90.81 72 ARG A N 1
ATOM 591 C CA . ARG A 1 72 ? 24.359 4.085 -32.679 1.00 90.81 72 ARG A CA 1
ATOM 592 C C . ARG A 1 72 ? 22.882 4.161 -32.299 1.00 90.81 72 ARG A C 1
ATOM 594 O O . ARG A 1 72 ? 22.566 4.001 -31.124 1.00 90.81 72 ARG A O 1
ATOM 601 N N . GLU A 1 73 ? 22.006 4.411 -33.264 1.00 88.00 73 GLU A N 1
ATOM 602 C CA . GLU A 1 73 ? 20.564 4.513 -33.043 1.00 88.00 73 GLU A CA 1
ATOM 603 C C . GLU A 1 73 ? 19.986 3.197 -32.508 1.00 88.00 73 GLU A C 1
ATOM 605 O O . GLU A 1 73 ? 19.348 3.191 -31.456 1.00 88.00 73 GLU A O 1
ATOM 610 N N . GLU A 1 74 ? 20.304 2.071 -33.150 1.00 89.31 74 GLU A N 1
ATOM 611 C CA . GLU A 1 74 ? 19.900 0.737 -32.700 1.00 89.31 74 GLU A CA 1
ATOM 612 C C . GLU A 1 74 ? 20.445 0.421 -31.302 1.00 89.31 74 GLU A C 1
ATOM 614 O O . GLU A 1 74 ? 19.717 -0.090 -30.449 1.00 89.31 74 GLU A O 1
ATOM 619 N N . GLY A 1 75 ? 21.713 0.752 -31.039 1.00 92.94 75 GLY A N 1
ATOM 620 C CA . GLY A 1 75 ? 22.336 0.538 -29.735 1.00 92.94 75 GLY A CA 1
ATOM 621 C C . GLY A 1 75 ? 21.665 1.338 -28.616 1.00 92.94 75 GLY A C 1
ATOM 622 O O . GLY A 1 75 ? 21.416 0.795 -27.538 1.00 92.94 75 GLY A O 1
ATOM 623 N N . ILE A 1 76 ? 21.331 2.607 -28.874 1.00 93.88 76 ILE A N 1
ATOM 624 C CA . ILE A 1 76 ? 20.607 3.464 -27.924 1.00 93.88 76 ILE A CA 1
ATOM 625 C C . ILE A 1 76 ? 19.199 2.918 -27.690 1.00 93.88 76 ILE A C 1
ATOM 627 O O . ILE A 1 76 ? 18.797 2.767 -26.537 1.00 93.88 76 ILE A O 1
ATOM 631 N N . MET A 1 77 ? 18.473 2.584 -28.758 1.00 92.44 77 MET A N 1
ATOM 632 C CA . MET A 1 77 ? 17.103 2.082 -28.670 1.00 92.44 77 MET A CA 1
ATOM 633 C C . MET A 1 77 ? 17.038 0.784 -27.859 1.00 92.44 77 MET A C 1
ATOM 635 O O . MET A 1 77 ? 16.287 0.703 -26.890 1.00 92.44 77 MET A O 1
ATOM 639 N N . GLN A 1 78 ? 17.894 -0.193 -28.173 1.00 93.25 78 GLN A N 1
ATOM 640 C CA . GLN A 1 78 ? 17.948 -1.464 -27.447 1.00 93.25 78 GLN A CA 1
ATOM 641 C C . GLN A 1 78 ? 18.392 -1.288 -25.992 1.00 93.25 78 GLN A C 1
ATOM 643 O O . GLN A 1 78 ? 17.882 -1.970 -25.100 1.00 93.25 78 GLN A O 1
ATOM 648 N N . GLY A 1 79 ? 19.361 -0.403 -25.740 1.00 96.44 79 GLY A N 1
ATOM 649 C CA . GLY A 1 79 ? 19.824 -0.100 -24.389 1.00 96.44 79 GLY A CA 1
ATOM 650 C C . GLY A 1 79 ? 18.725 0.535 -23.540 1.00 96.44 79 GLY A C 1
ATOM 651 O O . GLY A 1 79 ? 18.510 0.121 -22.400 1.00 96.44 79 GLY A O 1
ATOM 652 N N . MET A 1 80 ? 17.995 1.493 -24.112 1.00 95.19 80 MET A N 1
ATOM 653 C CA . MET A 1 80 ? 16.893 2.187 -23.451 1.00 95.19 80 MET A CA 1
ATOM 654 C C . MET A 1 80 ? 15.711 1.252 -23.197 1.00 95.19 80 MET A C 1
ATOM 656 O O . MET A 1 80 ? 15.225 1.192 -22.072 1.00 95.19 80 MET A O 1
ATOM 660 N N . GLU A 1 81 ? 15.292 0.475 -24.196 1.00 94.19 81 GLU A N 1
ATOM 661 C CA . GLU A 1 81 ? 14.196 -0.488 -24.063 1.00 94.19 81 GLU A CA 1
ATOM 662 C C . GLU A 1 81 ? 14.490 -1.520 -22.966 1.00 94.19 81 GLU A C 1
ATOM 664 O O . GLU A 1 81 ? 13.688 -1.698 -22.048 1.00 94.19 81 GLU A O 1
ATOM 669 N N . LYS A 1 82 ? 15.679 -2.141 -22.994 1.00 94.62 82 LYS A N 1
ATOM 670 C CA . LYS A 1 82 ? 16.087 -3.106 -21.960 1.00 94.62 82 LYS A CA 1
ATOM 671 C C . LYS A 1 82 ? 16.196 -2.459 -20.585 1.00 94.62 82 LYS A C 1
ATOM 673 O O . LYS A 1 82 ? 15.754 -3.054 -19.604 1.00 94.62 82 LYS A O 1
ATOM 678 N N . GLY A 1 83 ? 16.773 -1.260 -20.504 1.00 96.56 83 GLY A N 1
ATOM 679 C CA . GLY A 1 83 ? 16.930 -0.531 -19.248 1.00 96.56 83 GLY A CA 1
ATOM 680 C C . GLY A 1 83 ? 15.587 -0.178 -18.609 1.00 96.56 83 GLY A C 1
ATOM 681 O O . GLY A 1 83 ? 15.394 -0.427 -17.419 1.00 96.56 83 GLY A O 1
ATOM 682 N N . ILE A 1 84 ? 14.642 0.336 -19.402 1.00 95.06 84 ILE A N 1
ATOM 683 C CA . ILE A 1 84 ? 13.290 0.677 -18.942 1.00 95.06 84 ILE A CA 1
ATOM 684 C C . ILE A 1 84 ? 12.541 -0.582 -18.518 1.00 95.06 84 ILE A C 1
ATOM 686 O O . ILE A 1 84 ? 12.008 -0.616 -17.412 1.00 95.06 84 ILE A O 1
ATOM 690 N N . MET A 1 85 ? 12.537 -1.625 -19.351 1.00 94.25 85 MET A N 1
ATOM 691 C CA . MET A 1 85 ? 11.827 -2.871 -19.062 1.00 94.25 85 MET A CA 1
ATOM 692 C C . MET A 1 85 ? 12.319 -3.500 -17.754 1.00 94.25 85 MET A C 1
ATOM 694 O O . MET A 1 85 ? 11.523 -3.752 -16.853 1.00 94.25 85 MET A O 1
ATOM 698 N N . GLN A 1 86 ? 13.636 -3.667 -17.601 1.00 93.38 86 GLN A N 1
ATOM 699 C CA . GLN A 1 86 ? 14.220 -4.266 -16.398 1.00 93.38 86 GLN A CA 1
ATOM 700 C C . GLN A 1 86 ? 14.051 -3.386 -15.157 1.00 93.38 86 GLN A C 1
ATOM 702 O O . GLN A 1 86 ? 13.819 -3.902 -14.063 1.00 93.38 86 GLN A O 1
ATOM 707 N N . GLY A 1 87 ? 14.197 -2.067 -15.306 1.00 96.06 87 GLY A N 1
ATOM 708 C CA . GLY A 1 87 ? 14.022 -1.121 -14.208 1.00 96.06 87 GLY A CA 1
ATOM 709 C C . GLY A 1 87 ? 12.581 -1.093 -13.705 1.00 96.06 87 GLY A C 1
ATOM 710 O O . GLY A 1 87 ? 12.348 -1.160 -12.499 1.00 96.06 87 GLY A O 1
ATOM 711 N N . MET A 1 88 ? 11.618 -1.054 -14.627 1.00 94.50 88 MET A N 1
ATOM 712 C CA . MET A 1 88 ? 10.192 -1.029 -14.316 1.00 94.50 88 MET A CA 1
ATOM 713 C C . MET A 1 88 ? 9.723 -2.354 -13.714 1.00 94.50 88 MET A C 1
ATOM 715 O O . MET A 1 88 ? 9.070 -2.341 -12.676 1.00 94.50 88 MET A O 1
ATOM 719 N N . GLU A 1 89 ? 10.104 -3.490 -14.302 1.00 93.56 89 GLU A N 1
ATOM 720 C CA . GLU A 1 89 ? 9.751 -4.816 -13.785 1.00 93.56 89 GLU A CA 1
ATOM 721 C C . GLU A 1 89 ? 10.269 -5.013 -12.354 1.00 93.56 89 GLU A C 1
ATOM 723 O O . GLU A 1 89 ? 9.495 -5.337 -11.452 1.00 93.56 89 GLU A O 1
ATOM 728 N N . LYS A 1 90 ? 11.559 -4.734 -12.110 1.00 93.62 90 LYS A N 1
ATOM 729 C CA . LYS A 1 90 ? 12.144 -4.847 -10.766 1.00 93.62 90 LYS A CA 1
ATOM 730 C C . LYS A 1 90 ? 11.516 -3.865 -9.784 1.00 93.62 90 LYS A C 1
ATOM 732 O O . LYS A 1 90 ? 11.221 -4.250 -8.655 1.00 93.62 90 LYS A O 1
ATOM 737 N N . GLY A 1 91 ? 11.315 -2.614 -10.199 1.00 95.75 91 GLY A N 1
ATOM 738 C CA . GLY A 1 91 ? 10.741 -1.572 -9.351 1.00 95.75 91 GLY A CA 1
ATOM 739 C C . GLY A 1 91 ? 9.310 -1.892 -8.921 1.00 95.75 91 GLY A C 1
ATOM 740 O O . GLY A 1 91 ? 8.996 -1.808 -7.734 1.00 95.75 91 GLY A O 1
ATOM 741 N N . ILE A 1 92 ? 8.462 -2.319 -9.862 1.00 94.31 92 ILE A N 1
ATOM 742 C CA . ILE A 1 92 ? 7.070 -2.695 -9.585 1.00 94.31 92 ILE A CA 1
ATOM 743 C C . ILE A 1 92 ? 7.018 -3.940 -8.706 1.00 94.31 92 ILE A C 1
ATOM 745 O O . ILE A 1 92 ? 6.328 -3.924 -7.691 1.00 94.31 92 ILE A O 1
ATOM 749 N N . MET A 1 93 ? 7.765 -4.992 -9.051 1.00 93.75 93 MET A N 1
ATOM 750 C CA . MET A 1 93 ? 7.758 -6.246 -8.297 1.00 93.75 93 MET A CA 1
ATOM 751 C C . MET A 1 93 ? 8.181 -6.022 -6.840 1.00 93.75 93 MET A C 1
ATOM 753 O O . MET A 1 93 ? 7.450 -6.387 -5.923 1.00 93.75 93 MET A O 1
ATOM 757 N N . GLN A 1 94 ? 9.308 -5.339 -6.619 1.00 93.00 94 GLN A N 1
ATOM 758 C CA . GLN A 1 94 ? 9.810 -5.068 -5.270 1.00 93.00 94 GLN A CA 1
ATOM 759 C C . GLN A 1 94 ? 8.912 -4.107 -4.489 1.00 93.00 94 GLN A C 1
ATOM 761 O O . GLN A 1 94 ? 8.724 -4.284 -3.285 1.00 93.00 94 GLN A O 1
ATOM 766 N N . GLY A 1 95 ? 8.379 -3.074 -5.148 1.00 95.94 95 GLY A N 1
ATOM 767 C CA . GLY A 1 95 ? 7.479 -2.111 -4.518 1.00 95.94 95 GLY A CA 1
ATOM 768 C C . GLY A 1 95 ? 6.165 -2.758 -4.086 1.00 95.94 95 GLY A C 1
ATOM 769 O O . GLY A 1 95 ? 5.723 -2.558 -2.955 1.00 95.94 95 GLY A O 1
ATOM 770 N N . MET A 1 96 ? 5.575 -3.578 -4.957 1.00 94.88 96 MET A N 1
ATOM 771 C CA . MET A 1 96 ? 4.320 -4.277 -4.695 1.00 94.88 96 MET A CA 1
ATOM 772 C C . MET A 1 96 ? 4.483 -5.346 -3.614 1.00 94.88 96 MET A C 1
ATOM 774 O O . MET A 1 96 ? 3.684 -5.384 -2.682 1.00 94.88 96 MET A O 1
ATOM 778 N N . GLU A 1 97 ? 5.533 -6.168 -3.684 1.00 94.56 97 GLU A N 1
ATOM 779 C CA . GLU A 1 97 ? 5.807 -7.200 -2.679 1.00 94.56 97 GLU A CA 1
ATOM 780 C C . GLU A 1 97 ? 5.992 -6.589 -1.284 1.00 94.56 97 GLU A C 1
ATOM 782 O O . GLU A 1 97 ? 5.326 -7.000 -0.330 1.00 94.56 97 GLU A O 1
ATOM 787 N N . LYS A 1 98 ? 6.831 -5.550 -1.167 1.00 94.12 98 LYS A N 1
ATOM 788 C CA . LYS A 1 98 ? 7.045 -4.849 0.108 1.00 94.12 98 LYS A CA 1
ATOM 789 C C . LYS A 1 98 ? 5.771 -4.177 0.607 1.00 94.12 98 LYS A C 1
ATOM 791 O O . LYS A 1 98 ? 5.456 -4.296 1.788 1.00 94.12 98 LYS A O 1
ATOM 796 N N . GLY A 1 99 ? 5.040 -3.497 -0.276 1.00 96.50 99 GLY A N 1
ATOM 797 C CA . GLY A 1 99 ? 3.807 -2.797 0.079 1.00 96.50 99 GLY A CA 1
ATOM 798 C C . GLY A 1 99 ? 2.724 -3.744 0.597 1.00 96.50 99 GLY A C 1
ATOM 799 O O . GLY A 1 99 ? 2.123 -3.474 1.637 1.00 96.50 99 GLY A O 1
ATOM 800 N N . ILE A 1 100 ? 2.517 -4.880 -0.076 1.00 95.81 100 ILE A N 1
ATOM 801 C CA . ILE A 1 100 ? 1.549 -5.900 0.348 1.00 95.81 100 ILE A CA 1
ATOM 802 C C . ILE A 1 100 ? 1.972 -6.514 1.681 1.00 95.81 100 ILE A C 1
ATOM 804 O O . ILE A 1 100 ? 1.161 -6.574 2.602 1.00 95.81 100 ILE A O 1
ATOM 808 N N . MET A 1 101 ? 3.235 -6.925 1.815 1.00 95.62 101 MET A N 1
ATOM 809 C CA . MET A 1 101 ? 3.733 -7.553 3.040 1.00 95.62 101 MET A CA 1
ATOM 810 C C . MET A 1 101 ? 3.573 -6.629 4.253 1.00 95.62 101 MET A C 1
ATOM 812 O O . MET A 1 101 ? 2.986 -7.030 5.258 1.00 95.62 101 MET A O 1
ATOM 816 N N . GLN A 1 102 ? 4.015 -5.374 4.136 1.00 94.50 102 GLN A N 1
ATOM 817 C CA . GLN A 1 102 ? 3.904 -4.385 5.209 1.00 94.50 102 GLN A CA 1
ATOM 818 C C . GLN A 1 102 ? 2.445 -4.043 5.529 1.00 94.50 102 GLN A C 1
ATOM 820 O O . GLN A 1 102 ? 2.076 -3.944 6.699 1.00 94.50 102 GLN A O 1
ATOM 825 N N . GLY A 1 103 ? 1.604 -3.882 4.502 1.00 97.31 103 GLY A N 1
ATOM 826 C CA . GLY A 1 103 ? 0.182 -3.597 4.676 1.00 97.31 103 GLY A CA 1
ATOM 827 C C . GLY A 1 103 ? -0.555 -4.726 5.397 1.00 97.31 103 GLY A C 1
ATOM 828 O O . GLY A 1 103 ? -1.291 -4.470 6.349 1.00 97.31 103 GLY A O 1
ATOM 829 N N . MET A 1 104 ? -0.316 -5.978 4.996 1.00 96.25 104 MET A N 1
ATOM 830 C CA . MET A 1 104 ? -0.927 -7.154 5.623 1.00 96.25 104 MET A CA 1
ATOM 831 C C . MET A 1 104 ? -0.440 -7.360 7.057 1.00 96.25 104 MET A C 1
ATOM 833 O O . MET A 1 104 ? -1.248 -7.651 7.939 1.00 96.25 104 MET A O 1
ATOM 837 N N . GLU A 1 105 ? 0.860 -7.202 7.312 1.00 96.44 105 GLU A N 1
ATOM 838 C CA . GLU A 1 105 ? 1.417 -7.344 8.658 1.00 96.44 105 GLU A CA 1
ATOM 839 C C . GLU A 1 105 ? 0.842 -6.293 9.611 1.00 96.44 105 GLU A C 1
ATOM 841 O O . GLU A 1 105 ? 0.339 -6.648 10.681 1.00 96.44 105 GLU A O 1
ATOM 846 N N . LYS A 1 106 ? 0.843 -5.021 9.193 1.00 95.38 106 LYS A N 1
ATOM 847 C CA . LYS A 1 106 ? 0.300 -3.920 9.990 1.00 95.38 106 LYS A CA 1
ATOM 848 C C . LYS A 1 106 ? -1.197 -4.090 10.234 1.00 95.38 106 LYS A C 1
ATOM 850 O O . LYS A 1 106 ? -1.631 -3.999 11.378 1.00 95.38 106 LYS A O 1
ATOM 855 N N . GLY A 1 107 ? -1.968 -4.399 9.189 1.00 97.62 107 GLY A N 1
ATOM 856 C CA . GLY A 1 107 ? -3.411 -4.616 9.307 1.00 97.62 107 GLY A CA 1
ATOM 857 C C . GLY A 1 107 ? -3.756 -5.780 10.236 1.00 97.62 107 GLY A C 1
ATOM 858 O O . GLY A 1 107 ? -4.646 -5.661 11.074 1.00 97.62 107 GLY A O 1
ATOM 859 N N . ARG A 1 108 ? -3.010 -6.891 10.161 1.00 97.31 108 ARG A N 1
ATOM 860 C CA . ARG A 1 108 ? -3.215 -8.043 11.051 1.00 97.31 108 ARG A CA 1
ATOM 861 C C . ARG A 1 108 ? -2.859 -7.726 12.502 1.00 97.31 108 ARG A C 1
ATOM 863 O O . ARG A 1 108 ? -3.535 -8.212 13.404 1.00 97.31 108 ARG A O 1
ATOM 870 N N . MET A 1 109 ? -1.777 -6.983 12.730 1.00 96.88 10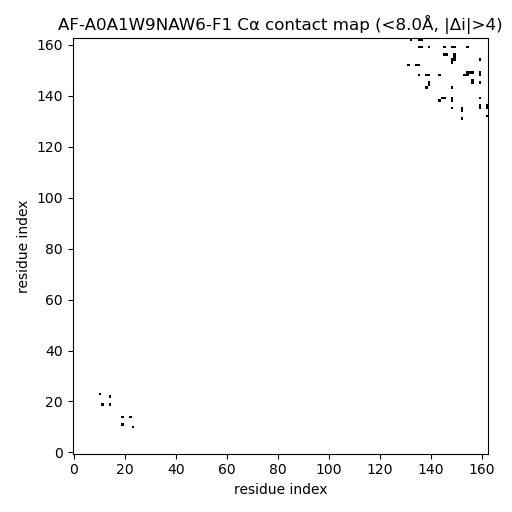9 MET A N 1
ATOM 871 C CA . MET A 1 109 ? -1.359 -6.591 14.076 1.00 96.88 109 MET A CA 1
ATOM 872 C C . MET A 1 109 ? -2.409 -5.686 14.718 1.00 96.88 109 MET A C 1
ATOM 874 O O . MET A 1 109 ? -2.900 -6.019 15.792 1.00 96.88 109 MET A O 1
ATOM 878 N N . GLN A 1 110 ? -2.806 -4.627 14.010 1.00 96.00 110 GLN A N 1
ATOM 879 C CA . GLN A 1 110 ? -3.794 -3.664 14.484 1.00 96.00 110 GLN A CA 1
ATOM 880 C C . GLN A 1 110 ? -5.148 -4.331 14.752 1.00 96.00 110 GLN A C 1
ATOM 882 O O . GLN A 1 110 ? -5.643 -4.265 15.871 1.00 96.00 110 GLN A O 1
ATOM 887 N N . GLY A 1 111 ? -5.689 -5.086 13.789 1.00 98.06 111 GLY A N 1
ATOM 888 C CA . GLY A 1 111 ? -6.986 -5.745 13.979 1.00 98.06 111 GLY A CA 1
ATOM 889 C C . GLY A 1 111 ? -6.987 -6.792 15.100 1.00 98.06 111 GLY A C 1
ATOM 890 O O . GLY A 1 111 ? -8.012 -7.026 15.734 1.00 98.06 111 GLY A O 1
ATOM 891 N N . ARG A 1 112 ? -5.841 -7.427 15.387 1.00 97.88 112 ARG A N 1
ATOM 892 C CA . ARG A 1 112 ? -5.720 -8.362 16.517 1.00 97.88 112 ARG A CA 1
ATOM 893 C C . ARG A 1 112 ? -5.649 -7.642 17.861 1.00 97.88 112 ARG A C 1
ATOM 895 O O . ARG A 1 112 ? -6.114 -8.200 18.852 1.00 97.88 112 ARG A O 1
ATOM 902 N N . GLU A 1 113 ? -4.997 -6.488 17.910 1.00 97.44 113 GLU A N 1
ATOM 903 C CA . GLU A 1 113 ? -4.894 -5.673 19.117 1.00 97.44 113 GLU A CA 1
ATOM 904 C C . GLU A 1 113 ? -6.259 -5.082 19.474 1.00 97.44 113 GLU A C 1
ATOM 906 O O . GLU A 1 113 ? -6.762 -5.384 20.554 1.00 97.44 113 GLU A O 1
ATOM 911 N N . GLU A 1 114 ? -6.898 -4.401 18.519 1.00 96.81 114 GLU A N 1
ATOM 912 C CA . GLU A 1 114 ? -8.240 -3.818 18.660 1.00 96.81 114 GLU A CA 1
ATOM 913 C C . GLU A 1 114 ? -9.262 -4.886 19.071 1.00 96.81 114 GLU A C 1
ATOM 915 O O . GLU A 1 114 ? -9.856 -4.798 20.143 1.00 96.81 114 GLU A O 1
ATOM 920 N N . GLY A 1 115 ? -9.368 -5.988 18.317 1.00 98.31 115 GLY A N 1
ATOM 921 C CA . GLY A 1 115 ? -10.336 -7.042 18.639 1.00 98.31 115 GLY A CA 1
ATOM 922 C C . GLY A 1 115 ? -10.070 -7.759 19.971 1.00 98.31 115 GLY A C 1
ATOM 923 O O 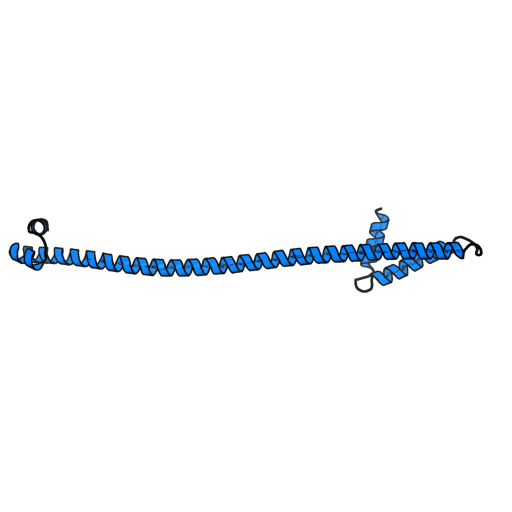. GLY A 1 115 ? -10.984 -8.322 20.573 1.00 98.31 115 GLY A O 1
ATOM 924 N N . ARG A 1 116 ? -8.823 -7.766 20.467 1.00 98.12 116 ARG A N 1
ATOM 925 C CA . ARG A 1 116 ? -8.502 -8.325 21.791 1.00 98.12 116 ARG A CA 1
ATOM 926 C C . ARG A 1 116 ? -8.870 -7.360 22.911 1.00 98.12 116 ARG A C 1
ATOM 928 O O . ARG A 1 116 ? -9.227 -7.831 23.990 1.00 98.12 116 ARG A O 1
ATOM 935 N N . GLU A 1 117 ? -8.693 -6.063 22.697 1.00 97.75 117 GLU A N 1
ATOM 936 C CA . GLU A 1 117 ? -9.057 -5.032 23.661 1.00 97.75 117 GLU A CA 1
ATOM 937 C C . GLU A 1 117 ? -10.576 -4.960 23.811 1.00 97.75 117 GLU A C 1
ATOM 939 O O . GLU A 1 117 ? -11.067 -5.208 24.914 1.00 97.75 117 GLU A O 1
ATOM 944 N N . GLU A 1 118 ? -11.296 -4.797 22.697 1.00 97.38 118 GLU A N 1
ATOM 945 C CA . GLU A 1 118 ? -12.764 -4.762 22.652 1.00 97.38 118 GLU A CA 1
ATOM 946 C C . GLU A 1 118 ? -13.365 -6.023 23.280 1.00 97.38 118 GLU A C 1
ATOM 948 O O . GLU A 1 118 ? -14.083 -5.948 24.276 1.00 97.38 118 GLU A O 1
ATOM 953 N N . GLY A 1 119 ? -12.965 -7.213 22.814 1.00 98.44 119 GLY A N 1
ATOM 954 C CA . GLY A 1 119 ? -13.507 -8.465 23.351 1.00 98.44 119 GLY A CA 1
ATOM 955 C C . GLY A 1 119 ? -13.179 -8.704 24.832 1.00 98.44 119 GLY A C 1
ATOM 956 O O . GLY A 1 119 ? -13.881 -9.445 25.523 1.00 98.44 119 GLY A O 1
ATOM 957 N N . ARG A 1 120 ? -12.109 -8.094 25.362 1.00 98.19 120 ARG A N 1
ATOM 958 C CA . ARG A 1 120 ? -11.772 -8.177 26.792 1.00 98.19 120 ARG A CA 1
ATOM 959 C C . ARG A 1 120 ? -12.589 -7.194 27.624 1.00 98.19 120 ARG A C 1
ATOM 961 O O . ARG A 1 120 ? -12.839 -7.491 28.793 1.00 98.19 120 ARG A O 1
ATOM 968 N N . GLU A 1 121 ? -12.919 -6.032 27.079 1.00 97.94 121 GLU A N 1
ATOM 969 C CA . GLU A 1 121 ? -13.785 -5.051 27.725 1.00 97.94 121 GLU A CA 1
ATOM 970 C C . GLU A 1 121 ? -15.223 -5.566 27.779 1.00 97.94 121 GLU A C 1
ATOM 972 O O . GLU A 1 121 ? -15.736 -5.762 28.883 1.00 97.94 121 GLU A O 1
ATOM 977 N N . GLU A 1 122 ? -15.787 -5.948 26.631 1.00 97.81 122 GLU A N 1
ATOM 978 C CA . GLU A 1 122 ? -17.132 -6.527 26.525 1.00 97.81 122 GLU A CA 1
ATOM 979 C C . GLU A 1 122 ? -17.278 -7.754 27.434 1.00 97.81 122 GLU A C 1
ATOM 981 O O . GLU A 1 122 ? -18.148 -7.803 28.302 1.00 97.81 122 GLU A O 1
ATOM 986 N N . GLY A 1 123 ? -16.350 -8.715 27.346 1.00 98.44 123 GLY A N 1
ATOM 987 C CA . GLY A 1 123 ? -16.414 -9.925 28.168 1.00 98.44 123 GLY A CA 1
ATOM 988 C C . GLY A 1 123 ? -16.295 -9.667 29.678 1.00 98.44 123 GLY A C 1
ATOM 989 O O . GLY A 1 123 ? -16.781 -10.461 30.487 1.00 98.44 123 GLY A O 1
ATOM 990 N N . ARG A 1 124 ? -15.653 -8.568 30.098 1.00 98.19 124 ARG A N 1
ATOM 991 C CA . ARG A 1 124 ? -15.602 -8.173 31.516 1.00 98.19 124 ARG A CA 1
ATOM 992 C C . ARG A 1 124 ? -16.892 -7.517 31.971 1.00 98.19 124 ARG A C 1
ATOM 994 O O . ARG A 1 124 ? -17.293 -7.759 33.109 1.00 98.19 124 ARG A O 1
ATOM 1001 N N . GLU A 1 125 ? -17.488 -6.680 31.134 1.00 97.56 125 GLU A N 1
ATOM 1002 C CA . GLU A 1 125 ? -18.757 -6.023 31.426 1.00 97.56 125 GLU A CA 1
ATOM 1003 C C . GLU A 1 125 ? -19.883 -7.055 31.503 1.00 97.56 125 GLU A C 1
ATOM 1005 O O . GLU A 1 125 ? -20.500 -7.195 32.560 1.00 97.56 125 GLU A O 1
ATOM 1010 N N . GLU A 1 126 ? -20.032 -7.891 30.472 1.00 97.50 126 GLU A N 1
ATOM 1011 C CA . GLU A 1 126 ? -21.011 -8.981 30.449 1.00 97.50 126 GLU A CA 1
ATOM 1012 C C . GLU A 1 126 ? -20.814 -9.941 31.628 1.00 97.50 126 GLU A C 1
ATOM 1014 O O . GLU A 1 126 ? -21.763 -10.288 32.333 1.00 97.50 126 GLU A O 1
ATOM 1019 N N . GLY A 1 127 ? -19.568 -10.349 31.899 1.00 98.12 127 GLY A N 1
ATOM 1020 C CA . GLY A 1 127 ? -19.260 -11.234 33.021 1.00 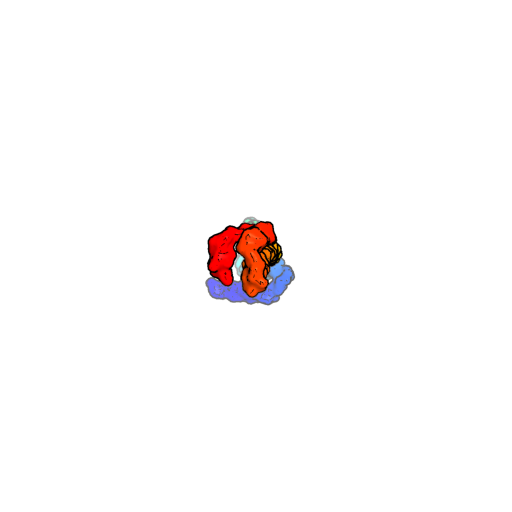98.12 127 GLY A CA 1
ATOM 1021 C C . GLY A 1 127 ? -19.596 -10.612 34.380 1.00 98.12 127 GLY A C 1
ATOM 1022 O O . GLY A 1 127 ? -20.058 -11.308 35.290 1.00 98.12 127 GLY A O 1
ATOM 1023 N N . ARG A 1 128 ? -19.400 -9.296 34.532 1.00 97.31 128 ARG A N 1
ATOM 1024 C CA . ARG A 1 128 ? -19.770 -8.560 35.746 1.00 97.31 128 ARG A CA 1
ATOM 1025 C C . ARG A 1 128 ? -21.286 -8.484 35.897 1.00 97.31 128 ARG A C 1
ATOM 1027 O O . ARG A 1 128 ? -21.780 -8.770 36.987 1.00 97.31 128 ARG A O 1
ATOM 1034 N N . GLU A 1 129 ? -22.015 -8.138 34.841 1.00 96.19 129 GLU A N 1
ATOM 1035 C CA . GLU A 1 129 ? -23.478 -8.077 34.868 1.00 96.19 129 GLU A CA 1
ATOM 1036 C C . GLU A 1 129 ? -24.093 -9.441 35.179 1.00 96.19 129 GLU A C 1
ATOM 1038 O O . GLU A 1 129 ? -24.902 -9.554 36.106 1.00 96.19 129 GLU A O 1
ATOM 1043 N N . GLN A 1 130 ? -23.659 -10.494 34.480 1.00 96.75 130 GLN A N 1
ATOM 1044 C CA . GLN A 1 130 ? -24.109 -11.864 34.728 1.00 96.75 130 GLN A CA 1
ATOM 1045 C C . GLN A 1 130 ? -23.791 -12.305 36.160 1.00 96.75 130 GLN A C 1
ATOM 1047 O O . GLN A 1 130 ? -24.635 -12.908 36.823 1.00 96.75 130 GLN A O 1
ATOM 1052 N N . GLY A 1 131 ? -22.605 -11.962 36.673 1.00 97.44 131 GLY A N 1
ATOM 1053 C CA . GLY A 1 131 ? -22.223 -12.239 38.056 1.00 97.44 131 GLY A CA 1
ATOM 1054 C C . GLY A 1 131 ? -23.129 -11.546 39.078 1.00 97.44 131 GLY A C 1
ATOM 1055 O O . GLY A 1 131 ? -23.543 -12.175 40.056 1.00 97.44 131 GLY A O 1
ATOM 1056 N N . ILE A 1 132 ? -23.483 -10.278 38.842 1.00 97.69 132 ILE A N 1
ATOM 1057 C CA . ILE A 1 132 ? -24.419 -9.513 39.682 1.00 97.69 132 ILE A CA 1
ATOM 1058 C C . ILE A 1 132 ? -25.807 -10.168 39.668 1.00 97.69 132 ILE A C 1
ATOM 1060 O O . ILE A 1 132 ? -26.363 -10.432 40.735 1.00 97.69 132 ILE A O 1
ATOM 1064 N N . HIS A 1 133 ? -26.330 -10.505 38.485 1.00 96.56 133 HIS A N 1
ATOM 1065 C CA . HIS A 1 133 ? -27.643 -11.141 38.328 1.00 96.56 133 HIS A CA 1
ATOM 1066 C C . HIS A 1 133 ? -27.686 -12.525 38.988 1.00 96.56 133 HIS A C 1
ATOM 1068 O O . HIS A 1 133 ? -28.615 -12.833 39.737 1.00 96.56 133 HIS A O 1
ATOM 1074 N N . GLN A 1 134 ? -26.656 -13.350 38.782 1.00 97.12 134 GLN A N 1
ATOM 1075 C CA . GLN A 1 134 ? -26.571 -14.678 39.389 1.00 97.12 134 GLN A CA 1
ATOM 1076 C C . GLN A 1 134 ? -26.465 -14.598 40.915 1.00 97.12 134 GLN A C 1
ATOM 1078 O O . GLN A 1 134 ? -27.101 -15.380 41.624 1.00 97.12 134 GLN A O 1
ATOM 1083 N N . THR A 1 135 ? -25.691 -13.640 41.429 1.00 96.94 135 THR A N 1
ATOM 1084 C CA . THR A 1 135 ? -25.587 -13.401 42.871 1.00 96.94 135 THR A CA 1
ATOM 1085 C C . THR A 1 135 ? -26.941 -12.985 43.435 1.00 96.94 135 THR A C 1
ATOM 1087 O O . THR A 1 135 ? -27.415 -13.608 44.380 1.00 96.94 135 THR A O 1
ATOM 1090 N N . ALA A 1 136 ? -27.609 -11.999 42.830 1.00 97.06 136 ALA A N 1
ATOM 1091 C CA . ALA A 1 136 ? -28.924 -11.532 43.265 1.00 97.06 136 ALA A CA 1
ATOM 1092 C C . ALA A 1 136 ? -29.969 -12.656 43.284 1.00 97.06 136 ALA A C 1
ATOM 1094 O O . ALA A 1 136 ? -30.698 -12.803 44.268 1.00 97.06 136 ALA A O 1
ATOM 1095 N N . LYS A 1 137 ? -29.987 -13.495 42.241 1.00 96.44 137 LYS A N 1
ATOM 1096 C CA . LYS A 1 137 ? -30.850 -14.676 42.161 1.00 96.44 137 LYS A CA 1
ATOM 1097 C C . LYS A 1 137 ? -30.592 -15.645 43.317 1.00 96.44 137 LYS A C 1
ATOM 1099 O O . LYS A 1 137 ? -31.521 -15.989 44.040 1.00 96.44 137 LYS A O 1
ATOM 1104 N N . ASN A 1 138 ? -29.331 -16.003 43.563 1.00 96.56 138 ASN 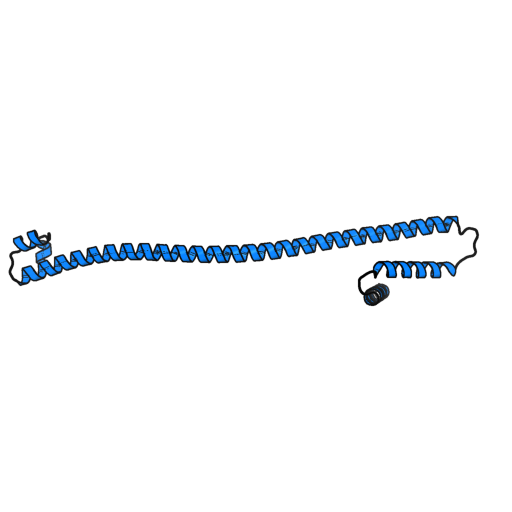A N 1
ATOM 1105 C CA . ASN A 1 138 ? -28.961 -16.902 44.661 1.00 96.56 138 ASN A CA 1
ATOM 1106 C C . ASN A 1 138 ? -29.351 -16.334 46.041 1.00 96.56 138 ASN A C 1
ATOM 1108 O O . ASN A 1 138 ? -29.823 -17.067 46.911 1.00 96.56 138 ASN A O 1
ATOM 1112 N N . LEU A 1 139 ? -29.169 -15.028 46.263 1.00 96.12 139 LEU A N 1
ATOM 1113 C CA . LEU A 1 139 ? -29.550 -14.389 47.526 1.00 96.12 139 LEU A CA 1
ATOM 1114 C C . LEU A 1 139 ? -31.072 -14.389 47.726 1.00 96.12 139 LEU A C 1
ATOM 1116 O O . LEU A 1 139 ? -31.552 -14.644 48.830 1.00 96.12 139 LEU A O 1
ATOM 1120 N N . ARG A 1 140 ? -31.840 -14.153 46.659 1.00 94.75 140 ARG A N 1
ATOM 1121 C CA .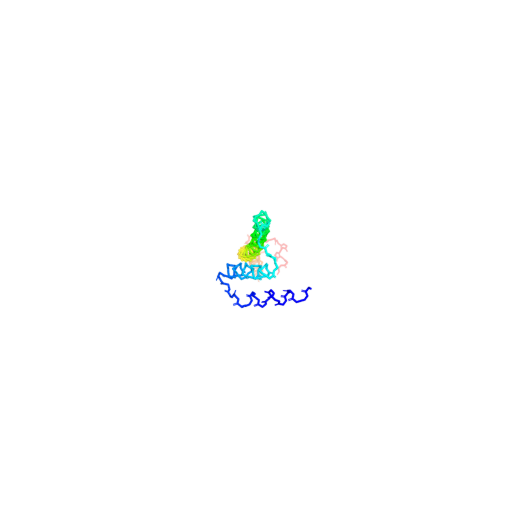 ARG A 1 140 ? -33.303 -14.217 46.709 1.00 94.75 140 ARG A CA 1
ATOM 1122 C C . ARG A 1 140 ? -33.782 -15.628 47.028 1.00 94.75 140 ARG A C 1
ATOM 1124 O O . ARG A 1 140 ? -34.634 -15.800 47.895 1.00 94.75 140 ARG A O 1
ATOM 1131 N N . ASP A 1 141 ? -33.199 -16.626 46.372 1.00 95.12 141 ASP A N 1
ATOM 1132 C CA . ASP A 1 141 ? -33.579 -18.030 46.535 1.00 95.12 141 ASP A CA 1
ATOM 1133 C C . ASP A 1 141 ? -33.246 -18.562 47.946 1.00 95.12 141 ASP A C 1
ATOM 1135 O O . ASP A 1 141 ? -33.898 -19.484 48.433 1.00 95.12 141 ASP A O 1
ATOM 1139 N N . THR A 1 142 ? -32.288 -17.943 48.650 1.00 96.25 142 THR A N 1
ATOM 1140 C CA . THR A 1 142 ? -31.989 -18.231 50.070 1.00 96.25 142 THR A CA 1
ATOM 1141 C C . THR A 1 142 ? -32.857 -17.450 51.065 1.00 96.25 142 THR A C 1
ATOM 1143 O O . THR A 1 142 ? -32.714 -17.626 52.275 1.00 96.25 142 THR A O 1
ATOM 1146 N N . GLY A 1 143 ? -33.790 -16.623 50.583 1.00 94.00 143 GLY A N 1
ATOM 1147 C CA . GLY A 1 143 ? -34.748 -15.892 51.413 1.00 94.00 143 GLY A CA 1
ATOM 1148 C C . GLY A 1 143 ? -34.227 -14.571 51.983 1.00 94.00 143 GLY A C 1
ATOM 1149 O O . GLY A 1 143 ? -34.846 -14.023 52.897 1.00 94.00 143 GLY A O 1
ATOM 1150 N N . ILE A 1 144 ? -33.115 -14.034 51.464 1.00 96.31 144 ILE A N 1
ATOM 1151 C CA . ILE A 1 144 ? -32.675 -12.677 51.814 1.00 96.31 144 ILE A CA 1
ATOM 1152 C C . ILE A 1 144 ? -33.695 -11.660 51.284 1.00 96.31 144 ILE A C 1
ATOM 1154 O O . ILE A 1 144 ? -34.228 -11.796 50.183 1.00 96.31 144 ILE A O 1
ATOM 1158 N N . SER A 1 145 ? -33.979 -10.623 52.077 1.00 96.00 145 SER A N 1
ATOM 1159 C CA . SER A 1 145 ? -34.950 -9.596 51.704 1.00 96.00 145 SER A CA 1
ATOM 1160 C C . SER A 1 145 ? -34.504 -8.792 50.478 1.00 96.00 145 SER A C 1
ATOM 1162 O O . SER A 1 145 ? -33.321 -8.498 50.291 1.00 96.00 145 SER A O 1
ATOM 1164 N N . MET A 1 146 ? -35.478 -8.367 49.667 1.00 93.75 146 MET A N 1
ATOM 1165 C CA . MET A 1 146 ? -35.232 -7.570 48.458 1.00 93.75 146 MET A CA 1
ATOM 1166 C C . MET A 1 146 ? -34.457 -6.274 48.744 1.00 93.75 146 MET A C 1
ATOM 1168 O O . MET A 1 146 ? -33.603 -5.901 47.948 1.00 93.75 146 MET A O 1
ATOM 1172 N N . ASP A 1 147 ? -34.692 -5.625 49.892 1.00 96.00 147 ASP A N 1
ATOM 1173 C CA . ASP A 1 147 ? -33.958 -4.415 50.305 1.00 96.00 147 ASP A CA 1
ATOM 1174 C C . ASP A 1 147 ? -32.452 -4.680 50.478 1.00 96.00 147 ASP A C 1
ATOM 1176 O O . ASP A 1 147 ? -31.625 -3.903 50.000 1.00 96.00 147 ASP A O 1
ATOM 1180 N N . ILE A 1 148 ? -32.080 -5.807 51.099 1.00 96.12 148 ILE A N 1
ATOM 1181 C CA . ILE A 1 148 ? -30.670 -6.176 51.289 1.00 96.12 148 ILE A CA 1
ATOM 1182 C C . ILE A 1 148 ? -30.032 -6.548 49.949 1.00 96.12 148 ILE A C 1
ATOM 1184 O O . ILE A 1 148 ? -28.904 -6.133 49.681 1.00 96.12 148 ILE A O 1
ATOM 1188 N N . ILE A 1 149 ? -30.738 -7.289 49.090 1.00 96.38 149 ILE A N 1
ATOM 1189 C CA . ILE A 1 149 ? -30.227 -7.670 47.765 1.00 96.38 149 ILE A CA 1
ATOM 1190 C C . ILE A 1 149 ? -30.002 -6.423 46.912 1.00 96.38 149 ILE A C 1
ATOM 1192 O O . ILE A 1 149 ? -28.923 -6.269 46.342 1.00 96.38 149 ILE A O 1
ATOM 1196 N N . SER A 1 150 ? -30.968 -5.503 46.887 1.00 96.69 150 SER A N 1
ATOM 1197 C CA . SER A 1 150 ? -30.874 -4.243 46.148 1.00 96.69 150 SER A CA 1
ATOM 1198 C C . SER A 1 150 ? -29.678 -3.409 46.607 1.00 96.69 150 SER A C 1
ATOM 1200 O O . SER A 1 150 ? -28.822 -3.062 45.795 1.00 96.69 150 SER A O 1
ATOM 1202 N N . LYS A 1 151 ? -29.516 -3.201 47.922 1.00 96.12 151 LYS A N 1
ATOM 1203 C CA . LYS A 1 151 ? -28.356 -2.482 48.482 1.00 96.12 151 LYS A CA 1
ATOM 1204 C C . LYS A 1 151 ? -27.014 -3.154 48.183 1.00 96.12 151 LYS A C 1
ATOM 1206 O O . LYS A 1 151 ? -26.009 -2.462 48.065 1.00 96.12 151 LYS A O 1
ATOM 1211 N N . SER A 1 152 ? -26.990 -4.483 48.090 1.00 94.62 152 SER A N 1
ATOM 1212 C CA . SER A 1 152 ? -25.751 -5.258 47.925 1.00 94.62 152 SER A CA 1
ATOM 1213 C C . SER A 1 152 ? -25.328 -5.422 46.465 1.00 94.62 152 SER A C 1
ATOM 1215 O O . SER A 1 152 ? -24.142 -5.565 46.184 1.00 94.62 152 SER A O 1
ATOM 1217 N N . THR A 1 153 ? -26.288 -5.436 45.539 1.00 95.00 153 THR A N 1
ATOM 1218 C CA . THR A 1 153 ? -26.060 -5.733 44.114 1.00 95.00 153 THR A CA 1
ATOM 1219 C C . THR A 1 153 ? -26.229 -4.514 43.213 1.00 95.00 153 THR A C 1
ATOM 1221 O O . THR A 1 153 ? -25.737 -4.522 42.090 1.00 95.00 153 THR A O 1
ATOM 1224 N N . GLY A 1 154 ? -26.894 -3.463 43.702 1.00 95.38 154 GLY A N 1
ATOM 1225 C CA . GLY A 1 154 ? -27.235 -2.269 42.930 1.00 95.38 154 GLY A CA 1
ATOM 1226 C C . GLY A 1 154 ? -28.460 -2.435 42.026 1.00 95.38 154 GLY A C 1
ATOM 1227 O O . GLY A 1 154 ? -28.849 -1.468 41.381 1.00 95.38 154 GLY A O 1
ATOM 1228 N N . LEU A 1 155 ? -29.079 -3.621 41.991 1.00 96.38 155 LEU A N 1
ATOM 1229 C CA . LEU A 1 155 ? -30.295 -3.871 41.219 1.00 96.38 155 LEU A CA 1
ATOM 1230 C C . LEU A 1 155 ? -31.524 -3.236 41.881 1.00 96.38 155 LEU A C 1
ATOM 1232 O O . LEU A 1 155 ? -31.662 -3.210 43.108 1.00 96.38 155 LEU A O 1
ATOM 1236 N N . THR A 1 156 ? -32.453 -2.772 41.058 1.00 96.12 156 THR A N 1
ATOM 1237 C CA . THR A 1 156 ? -33.779 -2.300 41.471 1.00 96.12 156 THR A CA 1
ATOM 1238 C C . THR A 1 156 ? -34.661 -3.453 41.949 1.00 96.12 156 THR A C 1
ATOM 1240 O O . THR A 1 156 ? -34.438 -4.623 41.621 1.00 96.12 156 THR A O 1
ATOM 1243 N N . ALA A 1 157 ? -35.704 -3.138 42.720 1.00 92.69 157 ALA A N 1
ATOM 1244 C CA . ALA A 1 157 ? -36.670 -4.144 43.154 1.00 92.69 157 ALA A CA 1
ATOM 1245 C C . ALA A 1 157 ? -37.346 -4.826 41.950 1.00 92.69 157 ALA A C 1
ATOM 1247 O O . ALA A 1 157 ? -37.531 -6.042 41.955 1.00 92.69 157 ALA A O 1
ATOM 1248 N N . GLU A 1 158 ? -37.640 -4.068 40.890 1.00 94.00 158 GLU A N 1
ATOM 1249 C CA . GLU A 1 158 ? -38.237 -4.569 39.653 1.00 94.00 158 GLU A CA 1
ATOM 1250 C C . GLU A 1 158 ? -37.305 -5.503 38.869 1.00 94.00 158 GLU A C 1
ATOM 1252 O O . GLU A 1 158 ? -37.784 -6.436 38.225 1.00 94.00 158 GLU A O 1
ATOM 1257 N N . GLU A 1 159 ? -35.993 -5.260 38.871 1.00 94.38 159 GLU A N 1
ATOM 1258 C CA . GLU A 1 159 ? -35.008 -6.172 38.271 1.00 94.38 159 GLU A CA 1
ATOM 1259 C C . GLU A 1 159 ? -34.907 -7.463 39.083 1.00 94.38 159 GLU A C 1
ATOM 1261 O O . GLU A 1 159 ? -35.036 -8.548 38.524 1.00 94.38 159 GLU A O 1
ATOM 1266 N N . ILE A 1 160 ? -34.791 -7.363 40.411 1.00 94.88 160 ILE A N 1
ATOM 1267 C CA . ILE A 1 160 ? -34.716 -8.526 41.312 1.00 94.88 160 ILE A CA 1
ATOM 1268 C C . ILE A 1 160 ? -35.979 -9.394 41.221 1.00 94.88 160 ILE A C 1
ATOM 1270 O O . ILE A 1 160 ? -35.912 -10.623 41.317 1.00 94.88 160 ILE A O 1
ATOM 1274 N N . GLN A 1 161 ? -37.143 -8.772 41.028 1.00 91.25 161 GLN A N 1
ATOM 1275 C CA . GLN A 1 161 ? -38.411 -9.478 40.874 1.00 91.25 161 GLN A CA 1
ATOM 1276 C C . GLN A 1 161 ? -38.543 -10.184 39.515 1.00 91.25 161 GLN A C 1
ATOM 1278 O O . GLN A 1 161 ? -39.320 -11.131 39.407 1.00 91.25 161 GLN A O 1
ATOM 1283 N N . ARG A 1 162 ? -37.777 -9.757 38.502 1.00 91.88 162 ARG A N 1
ATOM 1284 C CA . ARG A 1 162 ? -37.732 -10.364 37.161 1.00 91.88 162 ARG A CA 1
ATOM 1285 C C . ARG A 1 162 ? -36.704 -11.497 37.006 1.00 91.88 162 ARG A C 1
ATOM 1287 O O . ARG A 1 162 ? -36.782 -12.210 36.008 1.00 91.88 162 ARG A O 1
ATOM 1294 N N . LEU A 1 163 ? -35.766 -11.656 37.949 1.00 88.94 163 LEU A N 1
ATOM 1295 C CA . LEU A 1 163 ? -34.765 -12.748 37.987 1.00 88.94 163 LEU A CA 1
ATOM 1296 C C . LEU A 1 163 ? -35.371 -14.139 38.237 1.00 88.94 163 LEU A C 1
ATOM 1298 O O . LEU A 1 163 ? -34.664 -15.158 38.065 1.00 88.94 163 LEU A O 1
#

pLDDT: mean 79.09, std 20.2, range [37.34, 98.44]

Foldseek 3Di:
DVVVVVVVVVLCVVQPDDCSVVVVVVVVVVVVVVVVVVDDDDDVCPVVVVVVVVVVVVVVVVVVVVVVVVVVVVVVVVVVVVCCVVVVVVCCVVVVVVVVVVVVVVVVVVVVVVCVVVCVVVCVVVVLVVVLLVVLQVCVVVPNDLVVSCVVSVDDSVSSVVD

Solvent-accessible surface area (backbone atoms only — not comparable to full-atom values): 9150 Å² total; per-residue (Å²): 113,72,67,60,53,53,51,53,52,52,52,57,65,72,39,64,91,75,68,34,64,64,53,49,53,54,51,51,52,52,52,54,58,57,64,54,71,79,62,84,83,83,78,76,62,64,70,54,46,55,55,51,50,51,53,50,50,50,53,53,49,50,51,50,52,51,51,51,50,50,54,49,51,53,50,50,50,54,50,50,53,52,50,49,52,54,50,49,52,51,49,48,53,55,50,49,53,52,51,51,53,52,48,52,52,51,52,53,51,51,55,52,51,52,55,50,51,51,55,51,51,53,53,49,52,53,51,49,52,52,48,43,52,53,49,47,43,54,42,47,78,73,67,51,53,66,69,60,45,25,75,74,61,72,45,50,70,71,55,65,74,70,101

Sequence (163 aa):
ALKLRTIFTNILNYFGKKNAFDRLLKYLHELEYNFMKEDSAGYESFQTSEKEDEMSQLFISDMIQKSMAQGREEGIMQGMEKGIMQGMEKGIMQGMEKGIMQGMEKGRMQGREEGREEGREEGREEGREQGIHQTAKNLRDTGISMDIISKSTGLTAEEIQRL

Mean predicted aligned error: 16.1 Å

Radius of gyration: 48.99 Å; Cα contacts (8 Å, |Δi|>4): 31; chains: 1; bounding box: 86×32×125 Å